Protein AF-A0A974WGL8-F1 (afdb_monomer_lite)

Organism: NCBI:txid2810512

Sequence (102 aa):
MMQDVIFLIDSEYFDKNILGMTLEKHTRCKVFNFFSFEETLLYKNLRPSLIVHDNGIVDPTYFDSHVSFYDISNNKESLEPKDPSEVILELAGKVKDYLKAS

Radius of gyration: 12.9 Å; chains: 1; bounding box: 30×27×38 Å

pLDDT: mean 85.3, std 11.7, range [43.84, 95.88]

Structure (mmCIF, N/CA/C/O backbone):
data_AF-A0A974WGL8-F1
#
_entry.id   AF-A0A974WGL8-F1
#
loop_
_atom_site.group_PDB
_atom_site.id
_atom_site.type_symbol
_atom_site.label_atom_id
_atom_site.label_alt_id
_atom_site.label_comp_id
_atom_site.label_asym_id
_atom_site.label_entity_id
_atom_site.label_seq_id
_atom_site.pdbx_PDB_ins_code
_atom_site.Cartn_x
_atom_site.Cartn_y
_atom_site.Cartn_z
_atom_site.occupancy
_atom_site.B_iso_or_equiv
_atom_site.auth_seq_id
_atom_site.auth_comp_id
_atom_site.auth_asym_id
_atom_site.auth_atom_id
_atom_site.pdbx_PDB_model_num
ATOM 1 N N . MET A 1 1 ? -1.137 4.901 21.797 1.00 43.84 1 MET A N 1
ATOM 2 C CA . MET A 1 1 ? -1.800 4.869 20.477 1.00 43.84 1 MET A CA 1
ATOM 3 C C . MET A 1 1 ? -1.180 3.725 19.707 1.00 43.84 1 MET A C 1
ATOM 5 O O . MET A 1 1 ? 0.042 3.648 19.685 1.00 43.84 1 MET A O 1
ATOM 9 N N . MET A 1 2 ? -1.994 2.797 19.209 1.00 54.97 2 MET A N 1
ATOM 10 C CA . MET A 1 2 ? -1.510 1.709 18.361 1.00 54.97 2 MET A CA 1
ATOM 11 C C . MET A 1 2 ? -1.067 2.330 17.032 1.00 54.97 2 MET A C 1
ATOM 13 O O . MET A 1 2 ? -1.738 3.228 16.534 1.00 54.97 2 MET A O 1
ATOM 17 N N . GLN A 1 3 ? 0.114 1.962 16.547 1.00 72.06 3 GLN A N 1
ATOM 18 C CA . GLN A 1 3 ? 0.643 2.489 15.295 1.00 72.06 3 GLN A CA 1
ATOM 19 C C . GLN A 1 3 ? -0.068 1.774 14.144 1.00 72.06 3 GLN A C 1
ATOM 21 O O . GLN A 1 3 ? -0.081 0.544 14.128 1.00 72.06 3 GLN A O 1
ATOM 26 N N . ASP A 1 4 ? -0.667 2.529 13.223 1.00 90.06 4 ASP A N 1
ATOM 27 C CA . ASP A 1 4 ? -1.368 1.953 12.072 1.00 90.06 4 ASP A CA 1
ATOM 28 C C . ASP A 1 4 ? -0.405 1.145 11.198 1.00 90.06 4 ASP A C 1
ATOM 30 O O . ASP A 1 4 ? 0.785 1.465 11.100 1.00 90.06 4 ASP A O 1
ATOM 34 N N . VAL A 1 5 ? -0.919 0.080 10.586 1.00 95.31 5 VAL A N 1
ATOM 35 C CA . VAL A 1 5 ? -0.133 -0.896 9.829 1.00 95.31 5 VAL A CA 1
ATOM 36 C C . VAL A 1 5 ? -0.435 -0.763 8.339 1.00 95.31 5 VAL A C 1
ATOM 38 O O . VAL A 1 5 ? -1.594 -0.767 7.932 1.00 95.31 5 VAL A O 1
ATOM 41 N N . ILE A 1 6 ? 0.617 -0.686 7.528 1.00 95.88 6 ILE A N 1
ATOM 42 C CA . ILE A 1 6 ? 0.551 -0.720 6.066 1.00 95.88 6 ILE A CA 1
ATOM 43 C C . ILE A 1 6 ? 1.197 -2.015 5.591 1.00 95.88 6 ILE A C 1
ATOM 45 O O . ILE A 1 6 ? 2.305 -2.358 6.011 1.00 95.88 6 ILE A O 1
ATOM 49 N N . PHE A 1 7 ? 0.529 -2.712 4.683 1.00 95.38 7 PHE A N 1
ATOM 50 C CA . PHE A 1 7 ? 1.137 -3.794 3.917 1.00 95.38 7 PHE A CA 1
ATOM 51 C C . PHE A 1 7 ? 1.566 -3.254 2.556 1.00 95.38 7 PHE A C 1
ATOM 53 O O . PHE A 1 7 ? 0.764 -2.634 1.863 1.00 95.38 7 PHE A O 1
ATOM 60 N N . LEU A 1 8 ? 2.827 -3.471 2.190 1.00 94.12 8 LEU A N 1
ATOM 61 C CA . LEU A 1 8 ? 3.388 -3.093 0.897 1.00 94.12 8 LEU A CA 1
ATOM 62 C C . LEU A 1 8 ? 3.663 -4.355 0.076 1.00 94.12 8 LEU A C 1
ATOM 64 O O . LEU A 1 8 ? 4.520 -5.157 0.444 1.00 94.12 8 LEU A O 1
ATOM 68 N N . ILE A 1 9 ? 2.953 -4.510 -1.038 1.00 91.81 9 ILE A N 1
ATOM 69 C CA . ILE A 1 9 ? 3.152 -5.568 -2.032 1.00 91.81 9 ILE A CA 1
ATOM 70 C C . ILE A 1 9 ? 3.787 -4.921 -3.267 1.00 91.81 9 ILE A C 1
ATOM 72 O O . ILE A 1 9 ? 3.100 -4.295 -4.069 1.00 91.81 9 ILE A O 1
ATOM 76 N N . ASP A 1 10 ? 5.101 -5.033 -3.416 1.00 80.12 1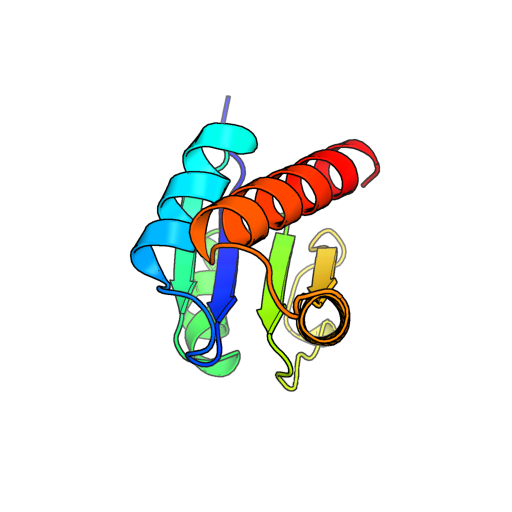0 ASP A N 1
ATOM 77 C CA . ASP A 1 10 ? 5.840 -4.356 -4.491 1.00 80.12 10 ASP A CA 1
ATOM 78 C C . ASP A 1 10 ? 6.454 -5.367 -5.469 1.00 80.12 10 ASP A C 1
ATOM 80 O O . ASP A 1 10 ? 6.959 -6.413 -5.047 1.00 80.12 10 ASP A O 1
ATOM 84 N N . SER A 1 11 ? 6.405 -5.058 -6.767 1.00 64.62 11 SER A N 1
ATOM 85 C CA . SER A 1 11 ? 6.675 -5.973 -7.885 1.00 64.62 11 SER A CA 1
ATOM 86 C C . SER A 1 11 ? 8.059 -5.815 -8.530 1.00 64.62 11 SER A C 1
ATOM 88 O O . SER A 1 11 ? 8.254 -6.296 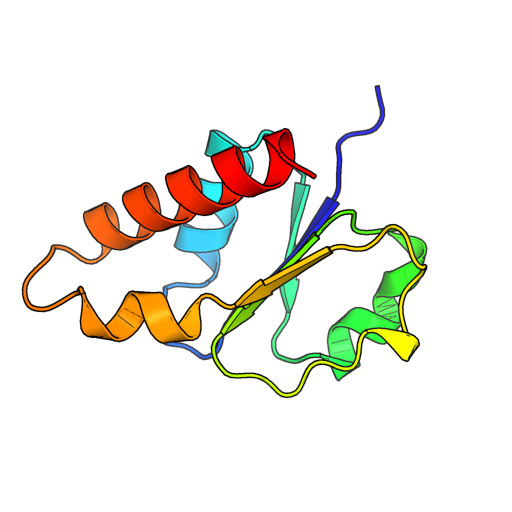-9.636 1.00 64.62 11 SER A O 1
ATOM 90 N N . GLU A 1 12 ? 9.029 -5.218 -7.819 1.00 66.81 12 GLU A N 1
ATOM 91 C CA . GLU A 1 12 ? 10.450 -5.025 -8.217 1.00 66.81 12 GLU A CA 1
ATOM 92 C C . GLU A 1 12 ? 10.783 -3.680 -8.879 1.00 66.81 12 GLU A C 1
ATOM 94 O O . GLU A 1 12 ? 11.956 -3.401 -9.125 1.00 66.81 12 GLU A O 1
ATOM 99 N N . TYR A 1 13 ? 9.799 -2.813 -9.130 1.00 66.56 13 TYR A N 1
ATOM 100 C CA . TYR A 1 13 ? 10.075 -1.509 -9.744 1.00 66.56 13 TYR A CA 1
ATOM 101 C C . TYR A 1 13 ? 10.745 -0.530 -8.771 1.00 66.56 13 TYR A C 1
ATOM 103 O O . TYR A 1 13 ? 11.604 0.259 -9.167 1.00 66.56 13 TYR A O 1
ATOM 111 N N . PHE A 1 14 ? 10.373 -0.588 -7.493 1.00 70.06 14 PHE A N 1
ATOM 112 C CA . PHE A 1 14 ? 11.030 0.180 -6.447 1.00 70.06 14 PHE A CA 1
ATOM 113 C C . PHE A 1 14 ? 11.914 -0.736 -5.600 1.00 70.06 14 PHE A C 1
ATOM 115 O O . PHE A 1 14 ? 11.645 -1.926 -5.418 1.00 70.06 14 PHE A O 1
ATOM 122 N N . ASP A 1 15 ? 12.989 -0.174 -5.043 1.00 75.94 15 ASP A N 1
ATOM 123 C CA . ASP A 1 15 ? 13.675 -0.846 -3.946 1.00 75.94 15 ASP A CA 1
ATOM 124 C C . ASP A 1 15 ? 12.698 -0.905 -2.763 1.00 75.94 15 ASP A C 1
ATOM 126 O O . ASP A 1 15 ? 12.428 0.107 -2.105 1.00 75.94 15 ASP A O 1
ATOM 130 N N . LYS A 1 16 ? 12.154 -2.103 -2.514 1.00 73.12 16 LYS A N 1
ATOM 131 C CA . LYS A 1 16 ? 11.122 -2.356 -1.496 1.00 73.12 16 LYS A CA 1
ATOM 132 C C . LYS A 1 16 ? 11.539 -1.853 -0.114 1.00 73.12 16 LYS A C 1
ATOM 134 O O . LYS A 1 16 ? 10.696 -1.427 0.679 1.00 73.12 16 LYS A O 1
ATOM 139 N N . ASN A 1 17 ? 12.839 -1.882 0.190 1.00 80.44 17 ASN A N 1
ATOM 140 C CA . ASN A 1 17 ? 13.351 -1.391 1.464 1.00 80.44 17 ASN A CA 1
ATOM 141 C C . ASN A 1 17 ? 13.305 0.136 1.512 1.00 80.44 17 ASN A C 1
ATOM 143 O O . ASN A 1 17 ? 12.846 0.700 2.505 1.00 80.44 17 ASN A O 1
ATOM 147 N N . ILE A 1 18 ? 13.716 0.811 0.436 1.00 87.38 18 ILE A N 1
ATOM 148 C CA . ILE A 1 18 ? 13.698 2.278 0.364 1.00 87.38 18 ILE A CA 1
ATOM 149 C C . ILE A 1 18 ? 12.260 2.805 0.370 1.00 87.38 18 ILE A C 1
ATOM 151 O O . ILE A 1 18 ? 11.958 3.739 1.122 1.00 87.38 18 ILE A O 1
ATOM 155 N N . LEU A 1 19 ? 11.360 2.204 -0.414 1.00 88.94 19 LEU A N 1
ATOM 156 C CA . LEU A 1 19 ? 9.952 2.600 -0.439 1.00 88.94 19 LEU A CA 1
ATOM 157 C C . LEU A 1 19 ? 9.289 2.353 0.919 1.00 88.94 19 LEU A C 1
ATOM 159 O O . LEU A 1 19 ? 8.685 3.272 1.474 1.00 88.94 19 LEU A O 1
ATOM 163 N N . GLY A 1 20 ? 9.472 1.162 1.497 1.00 91.81 20 GLY A N 1
ATOM 164 C CA . GLY A 1 20 ? 8.950 0.828 2.822 1.00 91.81 20 GLY A CA 1
ATOM 165 C C . GLY A 1 20 ? 9.428 1.803 3.903 1.00 91.81 20 GLY A C 1
ATOM 166 O O . GLY A 1 20 ? 8.609 2.391 4.609 1.00 91.81 20 GLY A O 1
ATOM 167 N N . MET A 1 21 ? 10.737 2.072 3.979 1.00 92.00 21 MET A N 1
ATOM 168 C CA . MET A 1 21 ? 11.303 3.039 4.932 1.00 92.00 21 MET A CA 1
ATOM 169 C C . MET A 1 21 ? 10.770 4.461 4.717 1.00 92.00 21 MET A C 1
ATOM 171 O O . MET A 1 21 ? 10.499 5.192 5.676 1.00 92.00 21 MET A O 1
ATOM 175 N N . THR A 1 22 ? 10.618 4.875 3.458 1.00 92.88 22 THR A N 1
ATOM 176 C CA . THR A 1 22 ? 10.103 6.208 3.129 1.00 92.88 22 THR A CA 1
ATOM 177 C C . THR A 1 22 ? 8.639 6.344 3.531 1.00 92.88 22 THR A C 1
ATOM 179 O O . THR A 1 22 ? 8.268 7.371 4.112 1.00 92.88 22 THR A O 1
ATOM 182 N N . LEU A 1 23 ? 7.831 5.306 3.302 1.00 93.06 23 LEU A N 1
ATOM 183 C CA . LEU A 1 23 ? 6.444 5.231 3.748 1.00 93.06 23 LEU A CA 1
ATOM 184 C C . LEU A 1 23 ? 6.345 5.294 5.272 1.00 93.06 23 LEU A C 1
ATOM 186 O O . LEU A 1 23 ? 5.598 6.139 5.769 1.00 93.06 23 LEU A O 1
ATOM 190 N N . GLU A 1 24 ? 7.129 4.507 6.019 1.00 94.44 24 GLU A N 1
ATOM 191 C CA . GLU A 1 24 ? 7.146 4.572 7.492 1.00 94.44 24 GLU A CA 1
ATOM 192 C C . GLU A 1 24 ? 7.454 5.995 7.979 1.00 94.44 24 GLU A C 1
ATOM 194 O O . GLU A 1 24 ? 6.753 6.543 8.835 1.00 94.44 24 GLU A O 1
ATOM 199 N N . LYS A 1 25 ? 8.458 6.649 7.381 1.00 93.25 25 LYS A N 1
ATOM 200 C CA . LYS A 1 25 ? 8.858 8.017 7.743 1.00 93.25 25 LYS A CA 1
ATOM 201 C C . LYS A 1 25 ? 7.763 9.053 7.461 1.00 93.25 25 LYS A C 1
ATOM 203 O O . LYS A 1 25 ? 7.573 9.972 8.261 1.00 93.25 25 LYS A O 1
ATOM 208 N N . HIS A 1 26 ? 7.062 8.944 6.332 1.00 91.81 26 HIS A N 1
ATOM 209 C CA . HIS A 1 26 ? 6.095 9.960 5.896 1.00 91.81 26 HIS A CA 1
ATOM 210 C C . HIS A 1 26 ? 4.717 9.795 6.529 1.00 91.81 26 HIS A C 1
ATOM 212 O O . HIS A 1 26 ? 4.087 10.802 6.881 1.00 91.81 26 HIS A O 1
ATOM 218 N N . THR A 1 27 ? 4.271 8.551 6.676 1.00 91.50 27 THR A N 1
ATOM 219 C CA . THR A 1 27 ? 2.945 8.195 7.199 1.00 91.50 27 THR A CA 1
ATOM 220 C C . THR A 1 27 ? 2.947 8.049 8.718 1.00 91.50 27 THR A C 1
ATOM 222 O O . THR A 1 27 ? 1.919 8.273 9.347 1.00 91.50 27 THR A O 1
ATOM 225 N N . ARG A 1 28 ? 4.111 7.751 9.323 1.00 91.81 28 ARG A N 1
ATOM 226 C CA . ARG A 1 28 ? 4.254 7.302 10.720 1.00 91.81 28 ARG A CA 1
ATOM 227 C C . ARG A 1 28 ? 3.553 5.969 11.006 1.00 91.81 28 ARG A C 1
ATOM 229 O O . ARG A 1 28 ? 3.420 5.605 12.173 1.00 91.81 28 ARG A O 1
ATOM 236 N N . CYS A 1 29 ? 3.156 5.228 9.977 1.00 93.69 29 CYS A N 1
ATOM 237 C CA . CYS A 1 29 ? 2.649 3.866 10.084 1.00 93.69 29 CYS A CA 1
ATOM 238 C C . CYS A 1 29 ? 3.809 2.863 10.132 1.00 93.69 29 CYS A C 1
ATOM 240 O O . CYS A 1 29 ? 4.922 3.169 9.700 1.00 93.69 29 CYS A O 1
ATOM 242 N N . LYS A 1 30 ? 3.549 1.661 10.646 1.00 95.44 30 LYS A N 1
ATOM 243 C CA . LYS A 1 30 ? 4.462 0.522 10.528 1.00 95.44 30 LYS A CA 1
ATOM 244 C C . LYS A 1 30 ? 4.241 -0.134 9.168 1.00 95.44 30 LYS A C 1
ATOM 246 O O . LYS A 1 30 ? 3.104 -0.474 8.852 1.00 95.44 30 LYS A O 1
ATOM 251 N N . VAL A 1 31 ? 5.296 -0.323 8.380 1.00 94.94 31 VAL A N 1
ATOM 252 C CA . VAL A 1 31 ? 5.188 -0.931 7.043 1.00 94.94 31 VAL A CA 1
ATOM 253 C C . VAL A 1 31 ? 5.761 -2.345 7.074 1.00 94.94 31 VAL A C 1
ATOM 255 O O . VAL A 1 31 ? 6.863 -2.567 7.579 1.00 94.94 31 VAL A O 1
ATOM 258 N N . PHE A 1 32 ? 5.008 -3.299 6.531 1.00 94.31 32 PHE A N 1
ATOM 259 C CA . PHE A 1 32 ? 5.453 -4.672 6.300 1.00 94.31 32 PHE A CA 1
ATOM 260 C C . PHE A 1 32 ? 5.503 -4.933 4.800 1.00 94.31 32 PHE A C 1
ATOM 262 O O . PHE A 1 32 ? 4.516 -4.720 4.098 1.00 94.31 32 PHE A O 1
ATOM 269 N N . ASN A 1 33 ? 6.660 -5.386 4.328 1.00 92.38 33 ASN A N 1
ATOM 270 C CA . ASN A 1 33 ? 6.897 -5.677 2.922 1.00 92.38 33 ASN A CA 1
ATOM 271 C C . ASN A 1 33 ? 6.578 -7.142 2.635 1.00 92.38 33 ASN A C 1
ATOM 273 O O . ASN A 1 33 ? 7.016 -8.020 3.378 1.00 92.38 33 ASN A O 1
ATOM 277 N N . PHE A 1 34 ? 5.879 -7.384 1.533 1.00 91.38 34 PHE A N 1
ATOM 278 C CA . PHE A 1 34 ? 5.495 -8.710 1.070 1.00 91.38 34 PHE A CA 1
ATOM 279 C C . PHE A 1 34 ? 5.835 -8.882 -0.409 1.00 91.38 34 PHE A C 1
ATOM 281 O O . PHE A 1 34 ? 5.886 -7.918 -1.182 1.00 91.38 34 PHE A O 1
ATOM 288 N N . PHE A 1 35 ? 6.082 -10.125 -0.806 1.00 86.69 35 PHE A N 1
ATOM 289 C CA . PHE A 1 35 ? 6.320 -10.493 -2.198 1.00 86.69 35 PHE A CA 1
ATOM 290 C C . PHE A 1 35 ? 5.022 -10.673 -2.977 1.00 86.69 35 PHE A C 1
ATOM 292 O O . PHE A 1 35 ? 5.008 -10.425 -4.180 1.00 86.69 35 PHE A O 1
ATOM 299 N N . SER A 1 36 ? 3.946 -11.094 -2.313 1.00 89.19 36 SER A N 1
ATOM 300 C CA . SER A 1 36 ? 2.666 -11.356 -2.967 1.00 89.19 36 SER A CA 1
ATOM 301 C C . SER A 1 36 ? 1.475 -11.108 -2.046 1.00 89.19 36 SER A C 1
ATOM 303 O O . SER A 1 36 ? 1.614 -10.972 -0.828 1.00 89.19 36 SER A O 1
ATOM 305 N N . PHE A 1 37 ? 0.282 -11.077 -2.640 1.00 92.50 37 PHE A N 1
ATOM 306 C CA . PHE A 1 37 ? -0.973 -10.971 -1.906 1.00 92.50 37 PHE A CA 1
ATOM 307 C C . PHE A 1 37 ? -1.202 -12.170 -0.979 1.00 92.50 37 PHE A C 1
ATOM 309 O O . PHE A 1 37 ? -1.601 -11.995 0.169 1.00 92.50 37 PHE A O 1
ATOM 316 N N . GLU A 1 38 ? -0.889 -13.382 -1.426 1.00 92.75 38 GLU A N 1
ATOM 317 C CA . GLU A 1 38 ? -1.068 -14.612 -0.651 1.00 92.75 38 GLU A CA 1
ATOM 318 C C . GLU A 1 38 ? -0.237 -14.602 0.633 1.00 92.75 38 GLU A C 1
ATOM 320 O O . GLU A 1 38 ? -0.712 -15.044 1.681 1.00 92.75 38 GLU A O 1
ATOM 325 N N . GLU A 1 39 ? 0.978 -14.050 0.577 1.00 92.19 39 GLU A N 1
ATOM 326 C CA . GLU A 1 39 ? 1.829 -13.893 1.754 1.00 92.19 39 GLU A CA 1
ATOM 327 C C . GLU A 1 39 ? 1.161 -12.989 2.799 1.00 92.19 39 GLU A C 1
ATOM 329 O O . GLU A 1 39 ? 1.166 -13.311 3.987 1.00 92.19 39 GLU A O 1
ATOM 334 N N . THR A 1 40 ? 0.490 -11.914 2.368 1.00 94.50 40 THR A N 1
ATOM 335 C CA . THR A 1 40 ? -0.202 -10.991 3.285 1.00 94.50 40 THR A CA 1
ATOM 336 C C . THR A 1 40 ? -1.307 -11.666 4.100 1.00 94.50 40 THR A C 1
ATOM 338 O O . THR A 1 40 ? -1.555 -11.284 5.249 1.00 94.50 40 THR A O 1
ATOM 341 N N . LEU A 1 41 ? -1.939 -12.714 3.557 1.00 94.62 41 LEU A N 1
ATOM 342 C CA . LEU A 1 41 ? -3.027 -13.434 4.224 1.00 94.62 41 LEU A CA 1
ATOM 343 C C . LEU A 1 41 ? -2.552 -14.161 5.487 1.00 94.62 41 LEU A C 1
ATOM 345 O O . LEU A 1 41 ? -3.319 -14.294 6.447 1.00 94.62 41 LEU A O 1
ATOM 349 N N . LEU A 1 42 ? -1.280 -14.575 5.526 1.00 95.62 42 LEU A N 1
ATOM 350 C CA . LEU A 1 42 ? -0.655 -15.185 6.705 1.00 95.62 42 LEU A CA 1
ATOM 351 C C . LEU A 1 42 ? -0.535 -14.192 7.871 1.00 95.62 42 LEU A C 1
ATOM 353 O O . LEU A 1 42 ? -0.500 -14.596 9.034 1.00 95.62 42 LEU A O 1
ATOM 357 N N . TYR A 1 43 ? -0.529 -12.892 7.567 1.00 95.38 43 TYR A N 1
ATOM 358 C CA . TYR A 1 43 ? -0.307 -11.808 8.520 1.00 95.38 43 TYR A CA 1
ATOM 359 C C . TYR A 1 43 ? -1.545 -10.938 8.756 1.00 95.38 43 TYR A C 1
ATOM 361 O O . TYR A 1 43 ? -1.451 -9.933 9.457 1.00 95.38 43 TYR A O 1
ATOM 369 N N . LYS A 1 44 ? -2.731 -11.333 8.271 1.00 91.56 44 LYS A N 1
ATOM 370 C CA . LYS A 1 44 ? -3.986 -10.564 8.416 1.00 91.56 44 LYS A CA 1
AT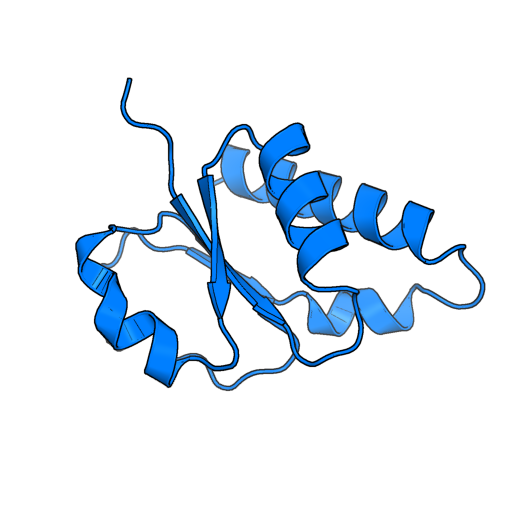OM 371 C C . LYS A 1 44 ? -4.302 -10.113 9.850 1.00 91.56 44 LYS A C 1
ATOM 373 O O . LYS A 1 44 ? -4.900 -9.063 10.060 1.00 91.56 44 LYS A O 1
ATOM 378 N N . ASN A 1 45 ? -3.852 -10.875 10.850 1.00 92.44 45 ASN A N 1
ATOM 379 C CA . ASN A 1 45 ? -4.045 -10.566 12.269 1.00 92.44 45 ASN A CA 1
ATOM 380 C C . ASN A 1 45 ? -3.275 -9.317 12.734 1.00 92.44 45 ASN A C 1
ATOM 382 O O . ASN A 1 45 ? -3.553 -8.812 13.820 1.00 92.44 45 ASN A O 1
ATOM 386 N N . LEU A 1 46 ? -2.340 -8.801 11.928 1.00 93.56 46 LEU A N 1
ATOM 387 C CA . LEU A 1 46 ? -1.712 -7.496 12.147 1.00 93.56 46 LEU A CA 1
ATOM 388 C C . LEU A 1 46 ? -2.663 -6.324 11.858 1.00 93.56 46 LEU A C 1
ATOM 390 O O . LEU A 1 46 ? -2.322 -5.196 12.200 1.00 93.56 46 LEU A O 1
ATOM 394 N N . ARG A 1 47 ? -3.846 -6.593 11.281 1.00 93.19 47 ARG A N 1
ATOM 395 C CA . ARG A 1 47 ? -4.921 -5.626 11.010 1.00 93.19 47 ARG A CA 1
ATOM 396 C C . ARG A 1 47 ? -4.411 -4.386 10.260 1.00 93.19 47 ARG A C 1
ATOM 398 O O . ARG A 1 47 ? -4.429 -3.291 10.823 1.00 93.19 47 ARG A O 1
ATOM 405 N N . PRO A 1 48 ? -3.915 -4.552 9.017 1.00 95.00 48 PRO A N 1
ATOM 406 C CA . PRO A 1 48 ? -3.503 -3.413 8.209 1.00 95.00 48 PRO A CA 1
ATOM 407 C C . PRO A 1 48 ? -4.684 -2.468 7.986 1.00 95.00 48 PRO A C 1
ATOM 409 O O . PRO A 1 48 ? -5.793 -2.924 7.735 1.00 95.00 48 PRO A O 1
ATOM 412 N N . SER A 1 49 ? -4.450 -1.160 8.038 1.00 94.31 49 SER A N 1
ATOM 413 C CA . SER A 1 49 ? -5.440 -0.169 7.597 1.00 94.31 49 SER A CA 1
ATOM 414 C C . SER A 1 49 ? -5.366 0.067 6.087 1.00 94.31 49 SER A C 1
ATOM 416 O O . SER A 1 49 ? -6.351 0.472 5.470 1.00 94.31 49 SER A O 1
ATOM 418 N N . LEU A 1 50 ? -4.209 -0.218 5.480 1.00 95.12 50 LEU A N 1
ATOM 419 C CA . LEU A 1 50 ? -3.951 0.001 4.064 1.00 95.12 50 LEU A CA 1
ATOM 420 C C . LEU A 1 50 ? -3.080 -1.106 3.466 1.00 95.12 50 LEU A C 1
ATOM 422 O O . LEU A 1 50 ? -2.048 -1.478 4.031 1.00 95.12 50 LEU A O 1
ATOM 426 N N . ILE A 1 51 ? -3.465 -1.561 2.278 1.00 94.94 51 ILE A N 1
ATOM 427 C CA . ILE A 1 51 ? -2.655 -2.402 1.398 1.00 94.94 51 ILE A CA 1
ATOM 428 C C . ILE A 1 51 ? -2.236 -1.558 0.193 1.00 94.94 51 ILE A C 1
ATOM 430 O O . ILE A 1 51 ? -3.060 -1.172 -0.635 1.00 94.94 51 ILE A O 1
ATOM 434 N N . VAL A 1 52 ? -0.943 -1.258 0.110 1.00 93.81 52 VAL A N 1
ATOM 435 C CA . VAL A 1 52 ? -0.307 -0.609 -1.040 1.00 93.81 52 VAL A CA 1
ATOM 436 C C . VAL A 1 52 ? 0.215 -1.709 -1.953 1.00 93.81 52 VAL A C 1
ATOM 438 O O . VAL A 1 52 ? 0.971 -2.562 -1.491 1.00 93.81 52 VAL A O 1
ATOM 441 N N . HIS A 1 53 ? -0.171 -1.712 -3.227 1.00 92.00 53 HIS A N 1
ATOM 442 C CA . HIS A 1 53 ? 0.211 -2.783 -4.147 1.00 92.00 53 HIS A CA 1
ATOM 443 C C . HIS A 1 53 ? 0.626 -2.274 -5.523 1.00 92.00 53 HIS A C 1
ATOM 445 O O . HIS A 1 53 ? 0.082 -1.293 -6.022 1.00 92.00 53 HIS A O 1
ATOM 451 N N . ASP A 1 54 ? 1.565 -2.972 -6.154 1.00 87.62 54 ASP A N 1
ATOM 452 C CA . ASP A 1 54 ? 2.042 -2.676 -7.501 1.00 87.62 54 ASP A CA 1
ATOM 453 C C . ASP A 1 54 ? 1.590 -3.745 -8.506 1.00 87.62 54 ASP A C 1
ATOM 455 O O . ASP A 1 54 ? 2.115 -4.857 -8.512 1.00 87.62 54 ASP A O 1
ATOM 459 N N . ASN A 1 55 ? 0.609 -3.402 -9.349 1.00 74.75 55 ASN A N 1
ATOM 460 C CA . ASN A 1 55 ? 0.132 -4.200 -10.492 1.00 74.75 55 ASN A CA 1
ATOM 461 C C . ASN A 1 55 ? -0.237 -5.667 -10.164 1.00 74.75 55 ASN A C 1
ATOM 463 O O . ASN A 1 55 ? -0.163 -6.553 -11.016 1.00 74.75 55 ASN A O 1
ATOM 467 N N . GLY A 1 56 ? -0.598 -5.933 -8.906 1.00 73.06 56 GLY A N 1
ATOM 468 C CA . GLY A 1 56 ? -0.950 -7.257 -8.401 1.00 73.06 56 GLY A CA 1
ATOM 469 C C . GLY A 1 56 ? -2.450 -7.537 -8.452 1.00 73.06 56 GLY A C 1
ATOM 470 O O . GLY A 1 56 ? -3.271 -6.626 -8.363 1.00 73.06 56 GLY A O 1
ATOM 471 N N . ILE A 1 57 ? -2.809 -8.821 -8.539 1.00 80.00 57 ILE A N 1
ATOM 472 C CA . ILE A 1 57 ? -4.177 -9.275 -8.274 1.00 80.00 57 ILE A CA 1
ATOM 473 C C . ILE A 1 57 ? -4.391 -9.186 -6.765 1.00 80.00 57 ILE A C 1
ATOM 475 O O . ILE A 1 57 ? -3.734 -9.886 -5.996 1.00 80.00 57 ILE A O 1
ATOM 479 N N . VAL A 1 58 ? -5.302 -8.313 -6.351 1.00 88.75 58 VAL A N 1
ATOM 480 C CA . VAL A 1 58 ? -5.672 -8.129 -4.950 1.00 88.75 58 VAL A CA 1
ATOM 481 C C . VAL A 1 58 ? -7.167 -8.360 -4.829 1.00 88.75 58 VAL A C 1
ATOM 483 O O . VAL A 1 58 ? -7.939 -7.810 -5.613 1.00 88.75 58 VAL A O 1
ATOM 486 N N . ASP A 1 59 ? -7.577 -9.180 -3.866 1.00 90.38 59 ASP A N 1
ATOM 487 C CA . ASP A 1 59 ? -8.987 -9.464 -3.616 1.00 90.38 59 ASP A CA 1
ATOM 488 C C . ASP A 1 59 ? -9.395 -8.920 -2.234 1.00 90.38 59 ASP A C 1
ATOM 490 O O . ASP A 1 59 ? -9.085 -9.530 -1.203 1.00 90.38 59 ASP A O 1
ATOM 494 N N . PRO A 1 60 ? -10.101 -7.773 -2.184 1.00 90.38 60 PRO A N 1
ATOM 495 C CA . PRO A 1 60 ? -10.532 -7.154 -0.935 1.00 90.38 60 PRO A CA 1
ATOM 496 C C . PRO A 1 60 ? -11.397 -8.048 -0.045 1.00 90.38 60 PRO A C 1
ATOM 498 O O . PRO A 1 60 ? -11.480 -7.799 1.154 1.00 90.38 60 PRO A O 1
ATOM 501 N N . THR A 1 61 ? -12.024 -9.097 -0.590 1.00 92.81 61 THR A N 1
ATOM 502 C CA . THR A 1 61 ? -12.916 -9.982 0.179 1.00 92.81 61 THR A CA 1
ATOM 503 C C . THR A 1 61 ? -12.194 -10.795 1.257 1.00 92.81 61 THR A C 1
ATOM 505 O O . THR A 1 61 ? -12.839 -11.277 2.190 1.00 92.81 61 THR A O 1
ATOM 508 N N . TYR A 1 62 ? -10.866 -10.925 1.173 1.00 93.62 62 TYR A N 1
ATOM 509 C CA . TYR A 1 62 ? -10.050 -11.621 2.174 1.00 93.62 62 TYR A CA 1
ATOM 510 C C . TYR A 1 62 ? -9.646 -10.747 3.370 1.00 93.62 62 TYR A C 1
ATOM 512 O O . TYR A 1 62 ? -9.068 -11.264 4.333 1.00 93.62 62 TYR A O 1
ATOM 520 N N . PHE A 1 63 ? -9.944 -9.448 3.324 1.00 92.62 63 PHE A N 1
ATOM 5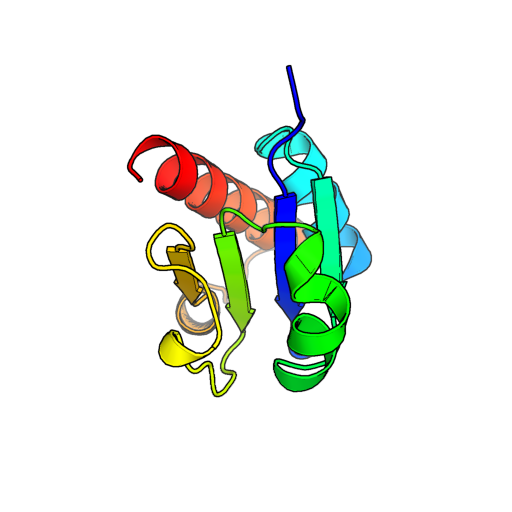21 C CA . PHE A 1 63 ? -9.647 -8.492 4.385 1.00 92.62 63 PHE A CA 1
ATOM 522 C C . PHE A 1 63 ? -10.927 -7.906 4.983 1.00 92.62 63 PHE A C 1
ATOM 524 O O . PHE A 1 63 ? -12.008 -7.956 4.399 1.00 92.62 63 PHE A O 1
ATOM 531 N N . ASP A 1 64 ? -10.806 -7.365 6.194 1.00 91.12 64 ASP A N 1
ATOM 532 C CA . ASP A 1 64 ? -11.919 -6.692 6.852 1.00 91.12 64 ASP A CA 1
ATOM 533 C C . ASP A 1 64 ? -12.343 -5.446 6.054 1.00 91.12 64 ASP A C 1
ATOM 535 O O . ASP A 1 64 ? -11.525 -4.775 5.430 1.00 91.12 64 ASP A O 1
ATOM 539 N N . SER A 1 65 ? -13.613 -5.050 6.158 1.00 90.00 65 SER A N 1
ATOM 540 C CA . SER A 1 65 ? -14.185 -3.927 5.393 1.00 90.00 65 SER A CA 1
ATOM 541 C C . SER A 1 65 ? -13.562 -2.550 5.668 1.00 90.00 65 SER A C 1
ATOM 543 O O . SER A 1 65 ? -13.916 -1.583 5.004 1.00 90.00 65 SER A O 1
ATOM 545 N N . HIS A 1 66 ? -12.703 -2.437 6.683 1.00 90.00 66 HIS A N 1
A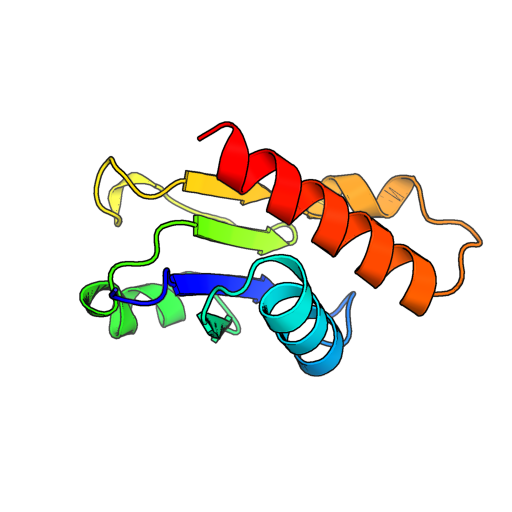TOM 546 C CA . HIS A 1 66 ? -11.987 -1.204 7.014 1.00 90.00 66 HIS A CA 1
ATOM 547 C C . HIS A 1 66 ? -10.628 -1.096 6.308 1.00 90.00 66 HIS A C 1
ATOM 549 O O . HIS A 1 66 ? -9.994 -0.047 6.386 1.00 90.00 66 HIS A O 1
ATOM 555 N N . VAL A 1 67 ? -10.162 -2.167 5.657 1.00 94.00 67 VAL A N 1
ATOM 556 C CA . VAL A 1 67 ? -8.878 -2.174 4.956 1.00 94.00 67 VAL A CA 1
ATOM 557 C C . VAL A 1 67 ? -9.044 -1.493 3.605 1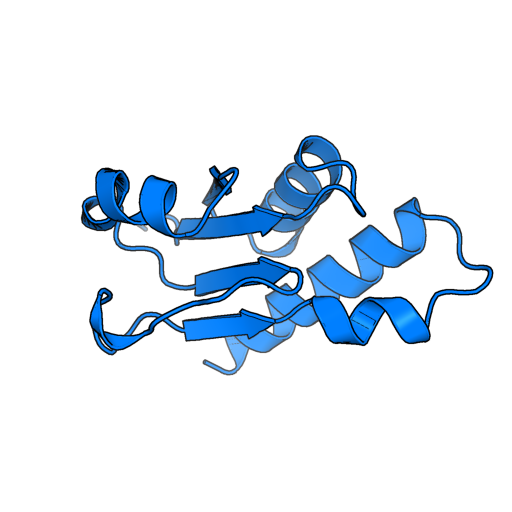.00 94.00 67 VAL A C 1
ATOM 559 O O . VAL A 1 67 ? -9.860 -1.906 2.782 1.00 94.00 67 VAL A O 1
ATOM 562 N N . SER A 1 68 ? -8.257 -0.445 3.381 1.00 94.38 68 SER A N 1
ATOM 563 C CA . SER A 1 68 ? -8.214 0.263 2.102 1.00 94.38 68 SER A CA 1
ATOM 564 C C . SER A 1 68 ? -7.135 -0.312 1.185 1.00 94.38 68 SER A C 1
ATOM 566 O O . SER A 1 68 ? -6.180 -0.942 1.644 1.00 94.38 68 SER A O 1
ATOM 568 N N . PHE A 1 69 ? -7.268 -0.070 -0.119 1.00 93.62 69 PHE A N 1
ATOM 569 C CA . PHE A 1 69 ? -6.365 -0.587 -1.148 1.00 93.62 69 PHE A CA 1
ATOM 570 C C . PHE A 1 69 ? -5.895 0.555 -2.044 1.00 93.62 69 PHE A C 1
ATOM 572 O O . PHE A 1 69 ? -6.714 1.329 -2.543 1.00 93.62 69 PHE A O 1
ATOM 579 N N . TYR A 1 70 ? -4.583 0.664 -2.239 1.00 92.19 70 TYR A N 1
ATOM 580 C CA . TYR A 1 70 ? -3.975 1.715 -3.048 1.00 92.19 70 TYR A CA 1
ATOM 581 C C . TYR A 1 70 ? -3.018 1.123 -4.082 1.00 92.19 70 TYR A C 1
ATOM 583 O O . TYR A 1 70 ? -1.961 0.587 -3.740 1.00 92.19 70 TYR A O 1
ATOM 591 N N . ASP A 1 71 ? -3.399 1.252 -5.351 1.00 91.06 71 ASP A N 1
ATOM 592 C CA . ASP A 1 71 ? -2.625 0.774 -6.491 1.00 91.06 71 ASP A CA 1
ATOM 593 C C . ASP A 1 71 ? -1.575 1.810 -6.917 1.00 91.06 71 ASP A C 1
ATOM 595 O O . ASP A 1 71 ? -1.898 2.958 -7.245 1.00 91.06 71 ASP A O 1
ATOM 599 N N . ILE A 1 72 ? -0.307 1.403 -6.925 1.00 87.56 72 ILE A N 1
ATOM 600 C CA . ILE A 1 72 ? 0.825 2.253 -7.313 1.00 87.56 72 ILE A CA 1
ATOM 601 C C . ILE A 1 72 ? 1.294 2.021 -8.751 1.00 87.56 72 ILE A C 1
ATOM 603 O O . ILE A 1 72 ? 2.161 2.764 -9.214 1.00 87.56 72 ILE A O 1
ATOM 607 N N . SER A 1 73 ? 0.701 1.068 -9.476 1.00 82.88 73 SER A N 1
ATOM 608 C CA . SER A 1 73 ? 1.090 0.715 -10.849 1.00 82.88 73 SER A CA 1
ATOM 609 C C . SER A 1 73 ? 0.969 1.892 -11.819 1.00 82.88 73 SER A C 1
ATOM 611 O O . SER A 1 73 ? 1.890 2.169 -12.582 1.00 82.88 73 SER A O 1
ATOM 613 N N . ASN A 1 74 ? -0.113 2.666 -11.719 1.00 73.12 74 ASN A N 1
ATOM 614 C CA . ASN A 1 74 ? -0.367 3.819 -12.588 1.00 73.12 74 ASN A CA 1
ATOM 615 C C . ASN A 1 74 ? 0.566 5.005 -12.312 1.00 73.12 74 ASN A C 1
ATOM 617 O O . ASN A 1 74 ? 0.686 5.906 -13.139 1.00 73.12 74 ASN A O 1
ATOM 621 N N . ASN A 1 75 ? 1.266 5.022 -11.171 1.00 70.31 75 ASN A N 1
ATOM 622 C CA . ASN A 1 75 ? 2.262 6.061 -10.920 1.00 70.31 75 ASN A CA 1
ATOM 623 C C . ASN A 1 75 ? 3.518 5.868 -11.780 1.00 70.31 75 ASN A C 1
ATOM 625 O O . ASN A 1 75 ? 4.293 6.816 -11.870 1.00 70.31 75 ASN A O 1
ATOM 629 N N . LYS A 1 76 ? 3.682 4.710 -12.447 1.00 64.12 76 LYS A N 1
ATOM 630 C CA . LYS A 1 76 ? 4.831 4.365 -13.301 1.00 64.12 76 LYS A CA 1
ATOM 631 C C . LYS A 1 76 ? 4.932 5.178 -14.591 1.00 64.12 76 LYS A C 1
ATOM 633 O O . LYS A 1 76 ? 6.033 5.515 -15.010 1.00 64.12 76 LYS A O 1
ATOM 638 N N . GLU A 1 77 ? 3.807 5.541 -15.202 1.00 57.44 77 GLU A N 1
ATOM 639 C CA . GLU A 1 77 ? 3.800 6.236 -16.502 1.00 57.44 77 GLU A CA 1
ATOM 640 C C . GLU A 1 77 ? 4.167 7.725 -16.391 1.00 57.44 77 GLU A C 1
ATOM 642 O O . GLU A 1 77 ? 4.528 8.358 -17.377 1.00 57.44 77 GLU A O 1
ATOM 647 N N . SER A 1 78 ? 4.144 8.292 -15.181 1.00 55.31 78 SER A N 1
ATOM 648 C CA . SER A 1 78 ? 4.517 9.695 -14.936 1.00 55.31 78 SER A CA 1
ATOM 649 C C . SER A 1 78 ? 6.024 9.920 -14.701 1.00 55.31 78 SER A C 1
ATOM 651 O O . SER A 1 78 ? 6.419 11.013 -14.285 1.00 55.31 78 SER A O 1
ATOM 653 N N . LEU A 1 79 ? 6.861 8.891 -14.910 1.00 57.12 79 LEU A N 1
ATOM 654 C CA . LEU A 1 79 ? 8.202 8.797 -14.308 1.00 57.12 79 LEU A CA 1
ATOM 655 C C . LEU A 1 79 ? 9.403 8.984 -15.239 1.00 57.12 79 LEU A C 1
ATOM 657 O O . LEU A 1 79 ? 10.529 8.958 -14.742 1.00 57.12 79 LEU A O 1
ATOM 661 N N . GLU A 1 80 ? 9.232 9.215 -16.540 1.00 59.56 80 GLU A N 1
ATOM 662 C CA . GLU A 1 80 ? 10.394 9.488 -17.396 1.00 59.56 80 GLU A CA 1
ATOM 663 C C . GLU A 1 80 ? 10.682 10.994 -17.565 1.00 59.56 80 GLU A C 1
ATOM 665 O O . GLU A 1 80 ? 9.806 11.726 -18.036 1.00 59.56 80 GLU A O 1
ATOM 670 N N . PRO A 1 81 ? 11.907 11.484 -17.254 1.00 56.50 81 PRO A N 1
ATOM 671 C CA . PRO A 1 81 ? 12.980 10.896 -16.449 1.00 56.50 81 PRO A CA 1
ATOM 672 C C . PRO A 1 81 ? 13.073 11.620 -15.093 1.00 56.50 81 PRO A C 1
ATOM 674 O O . PRO A 1 81 ? 13.707 12.672 -14.986 1.00 56.50 81 PRO A O 1
ATOM 677 N N . LYS A 1 82 ? 12.440 11.079 -14.049 1.00 62.97 82 LYS A N 1
ATOM 678 C CA . LYS A 1 82 ? 12.647 11.537 -12.664 1.00 62.97 82 LYS A CA 1
ATOM 679 C C . LYS A 1 82 ? 13.644 10.627 -11.951 1.00 62.97 82 LYS A C 1
ATOM 681 O O . LYS A 1 82 ? 13.684 9.424 -12.205 1.00 62.97 82 LYS A O 1
ATOM 686 N N . ASP A 1 83 ? 14.441 11.199 -11.050 1.00 76.62 83 ASP A N 1
ATOM 687 C CA . ASP A 1 83 ? 15.300 10.428 -10.143 1.00 76.62 83 ASP A CA 1
ATOM 688 C C . ASP A 1 83 ? 14.424 9.431 -9.351 1.00 76.62 83 ASP A C 1
ATOM 690 O O . ASP A 1 83 ? 13.417 9.854 -8.772 1.00 76.62 83 ASP A O 1
ATOM 694 N N . PRO A 1 84 ? 14.765 8.129 -9.287 1.00 75.75 84 PRO A N 1
ATOM 695 C CA . PRO A 1 84 ? 13.995 7.125 -8.544 1.00 75.75 84 PRO A CA 1
ATOM 696 C C . PRO A 1 84 ? 13.661 7.532 -7.099 1.00 75.75 84 PRO A C 1
ATOM 698 O O . PRO A 1 84 ? 12.595 7.197 -6.579 1.00 75.75 84 PRO A O 1
ATOM 701 N N . SER A 1 85 ? 14.542 8.297 -6.455 1.00 79.81 85 SER A N 1
ATOM 702 C CA . SER A 1 85 ? 14.356 8.809 -5.095 1.00 79.81 85 SER A CA 1
ATOM 703 C C . SER A 1 85 ? 13.236 9.850 -5.018 1.00 79.81 85 SER A C 1
ATOM 705 O O . SER A 1 85 ? 12.451 9.845 -4.068 1.00 79.81 85 SER A O 1
ATOM 707 N N . GLU A 1 86 ? 13.131 10.731 -6.017 1.00 82.50 86 GLU A N 1
ATOM 708 C CA . GLU A 1 86 ? 12.053 11.725 -6.107 1.00 82.50 86 GLU A CA 1
ATOM 709 C C . GLU A 1 86 ? 10.701 11.046 -6.302 1.00 82.50 86 GLU A C 1
ATOM 711 O O . GLU A 1 86 ? 9.713 11.439 -5.680 1.00 82.50 86 GLU A O 1
ATOM 716 N N . VAL A 1 87 ? 10.669 9.978 -7.099 1.00 82.50 87 VAL A N 1
ATOM 717 C CA . VAL A 1 87 ? 9.457 9.184 -7.307 1.00 82.50 87 VAL A CA 1
ATOM 718 C C . VAL A 1 87 ? 8.976 8.554 -6.006 1.00 82.50 87 VAL A C 1
ATOM 720 O O . VAL A 1 87 ? 7.794 8.643 -5.676 1.00 82.50 87 VAL A O 1
ATOM 723 N N . ILE A 1 88 ? 9.884 7.932 -5.252 1.00 86.88 88 ILE A N 1
ATOM 724 C CA . ILE A 1 88 ? 9.553 7.290 -3.976 1.00 86.88 88 ILE A CA 1
ATOM 725 C C . ILE A 1 88 ? 9.012 8.323 -2.975 1.00 86.88 88 ILE A C 1
ATOM 727 O O . ILE A 1 88 ? 8.045 8.044 -2.260 1.00 86.88 88 ILE A O 1
ATOM 731 N N . LEU A 1 89 ? 9.586 9.530 -2.944 1.00 88.25 89 LEU A N 1
ATOM 732 C CA . LEU A 1 89 ? 9.095 10.628 -2.106 1.00 88.25 89 LEU A CA 1
ATOM 733 C C . LEU A 1 89 ? 7.702 11.107 -2.533 1.00 88.25 89 LEU A C 1
ATOM 735 O O . LEU A 1 89 ? 6.828 11.272 -1.678 1.00 88.25 89 LEU A O 1
ATOM 739 N N . GLU A 1 90 ? 7.478 11.304 -3.833 1.00 88.56 90 GLU A N 1
ATOM 740 C CA . GLU A 1 90 ? 6.176 11.706 -4.375 1.00 88.56 90 GLU A CA 1
ATOM 741 C C . GLU A 1 90 ? 5.105 10.653 -4.056 1.00 88.56 90 GLU A C 1
ATOM 743 O O . GLU A 1 90 ? 4.018 10.983 -3.574 1.00 88.56 90 GLU A O 1
ATOM 748 N N . LEU A 1 91 ? 5.435 9.375 -4.252 1.00 88.81 91 LEU A N 1
ATOM 749 C CA . LEU A 1 91 ? 4.554 8.254 -3.955 1.00 88.81 91 LEU A CA 1
ATOM 750 C C . LEU A 1 91 ? 4.203 8.189 -2.466 1.00 88.81 91 LEU A C 1
ATOM 752 O O . LEU A 1 91 ? 3.028 8.072 -2.116 1.00 88.81 91 LEU A O 1
ATOM 756 N N . ALA A 1 92 ? 5.195 8.313 -1.583 1.00 90.50 92 ALA A N 1
ATOM 757 C CA . ALA A 1 92 ? 4.959 8.315 -0.144 1.00 90.50 92 ALA A CA 1
ATOM 758 C C . ALA A 1 92 ? 4.089 9.501 0.304 1.00 90.50 92 ALA A C 1
ATOM 760 O O . ALA A 1 92 ? 3.277 9.357 1.222 1.00 90.50 92 ALA A O 1
ATOM 761 N N . GLY A 1 93 ? 4.215 10.654 -0.363 1.00 91.19 93 GLY A N 1
ATOM 762 C CA . GLY A 1 93 ? 3.317 11.796 -0.196 1.00 91.19 93 GLY A CA 1
ATOM 763 C C . GLY A 1 93 ? 1.872 11.459 -0.569 1.00 91.19 93 GLY A C 1
ATOM 764 O O . GLY A 1 93 ? 0.975 11.634 0.254 1.00 91.19 93 GLY A O 1
ATOM 765 N N . LYS A 1 94 ? 1.654 10.884 -1.757 1.00 91.50 94 LYS A N 1
ATOM 766 C CA . LYS A 1 94 ? 0.317 10.470 -2.221 1.00 91.50 94 LYS A CA 1
ATOM 767 C C . LYS A 1 94 ? -0.327 9.440 -1.289 1.00 91.50 94 LYS A C 1
ATOM 769 O O . LYS A 1 94 ? -1.486 9.600 -0.919 1.00 91.50 94 LYS A O 1
ATOM 774 N N . VAL A 1 95 ? 0.429 8.430 -0.848 1.00 91.69 95 VAL A N 1
ATOM 775 C CA . VAL A 1 95 ? -0.058 7.418 0.108 1.00 91.69 95 VAL A CA 1
ATOM 776 C C . VAL A 1 95 ? -0.444 8.058 1.444 1.00 91.69 95 VAL A C 1
ATOM 778 O O . VAL A 1 95 ? -1.485 7.737 2.014 1.00 91.69 95 VAL A O 1
ATOM 781 N N . LYS A 1 96 ? 0.362 9.001 1.942 1.00 92.88 96 LYS A N 1
ATOM 782 C CA . LYS A 1 96 ? 0.051 9.738 3.172 1.00 92.88 96 LYS A CA 1
ATOM 783 C C . LYS A 1 96 ? -1.238 10.546 3.055 1.00 92.88 96 LYS A C 1
ATOM 785 O O . LYS A 1 96 ? -1.996 10.610 4.020 1.00 92.88 96 LYS A O 1
ATOM 790 N N . ASP A 1 97 ? -1.460 11.200 1.924 1.00 91.38 97 ASP A N 1
ATOM 791 C CA . ASP A 1 97 ? -2.662 12.003 1.722 1.00 91.38 97 ASP A CA 1
ATOM 792 C C . ASP A 1 97 ? -3.901 11.120 1.545 1.00 91.38 97 ASP A C 1
ATOM 794 O O . ASP A 1 97 ? -4.941 11.422 2.128 1.00 91.38 97 ASP A O 1
ATOM 798 N N . TYR A 1 98 ? -3.763 9.976 0.868 1.00 91.06 98 TYR A N 1
ATOM 799 C CA . TYR A 1 98 ? -4.804 8.950 0.788 1.00 91.06 98 TYR A CA 1
ATOM 800 C C . TYR A 1 98 ? -5.219 8.443 2.180 1.00 91.06 98 TYR A C 1
ATOM 802 O O . TYR A 1 98 ? -6.406 8.427 2.504 1.00 91.06 98 TYR A O 1
ATOM 810 N N . LEU A 1 99 ? -4.247 8.127 3.044 1.00 88.56 99 LEU A N 1
ATOM 811 C CA . LEU A 1 99 ? -4.499 7.682 4.423 1.00 88.56 99 LEU A CA 1
ATOM 812 C C . LEU A 1 99 ? -5.263 8.697 5.277 1.00 88.56 99 LEU A C 1
ATOM 814 O O . LEU A 1 99 ? -5.957 8.301 6.202 1.00 88.56 99 LEU A O 1
ATOM 818 N N . LYS A 1 100 ? -5.125 10.000 5.013 1.00 86.62 100 LYS A N 1
ATOM 819 C CA . LYS A 1 100 ? -5.862 11.038 5.755 1.00 86.62 100 LYS A CA 1
ATOM 820 C C . LYS A 1 100 ? -7.293 11.234 5.259 1.00 86.62 100 LYS A C 1
ATOM 822 O O . LYS A 1 100 ? -8.088 11.845 5.968 1.00 86.62 100 LYS A O 1
ATOM 827 N N . ALA A 1 101 ? -7.565 10.844 4.017 1.00 82.25 101 ALA A N 1
ATOM 828 C CA . ALA A 1 101 ? -8.867 10.995 3.379 1.00 82.25 101 ALA A CA 1
ATOM 829 C C . ALA A 1 101 ? -9.775 9.771 3.581 1.00 82.25 101 ALA A C 1
ATOM 831 O O . ALA A 1 101 ? -10.975 9.871 3.325 1.00 82.25 101 ALA A O 1
ATOM 832 N N . SER A 1 102 ? -9.186 8.648 4.003 1.00 74.31 102 SER A N 1
ATOM 833 C CA . SER A 1 102 ? -9.848 7.372 4.304 1.00 74.31 102 SER A CA 1
ATOM 834 C C . SER A 1 102 ? -10.302 7.330 5.762 1.00 74.31 102 SER A C 1
ATOM 836 O O . SER A 1 102 ? -11.390 6.773 6.018 1.00 74.31 102 SER A O 1
#

Secondary structure (DSSP, 8-state):
-PPPEEEEE--SSS-HHHHHHHHHHHH--EEEEESSHHHHHHTGGG--SEEEESS----GGGS-TT-EEEE-GGGGGG-TT--HHHHHHHHHHHHHHHHHH-

Foldseek 3Di:
DDAAEEEEAEAPPAPQVLLQVLLCVLQVHHYDYDPAQVVVLVVQVSPHQEYEHEPHDHDCVSHDPNYYYHYCNVLVVVPVDDDSNVSSNVVSVVVNVVVVVD